Protein AF-A0A3D5FRC6-F1 (afdb_monomer_lite)

Foldseek 3Di:
DPWDWDDDVQKIFTQDPVDDPGGQKIWGQDPVRDIDIDGDDDFLFPVLCVQVVHPHTDAPCCVRSVVSVQVSQQVVCVVVVNDNGPVPDPDDDDDDDDDDHPDDDPD

Structure (mmCIF, N/CA/C/O backbone):
data_AF-A0A3D5FRC6-F1
#
_entry.id   AF-A0A3D5FRC6-F1
#
loop_
_atom_site.group_PDB
_atom_site.id
_atom_site.type_symbol
_atom_site.label_atom_id
_atom_site.label_alt_id
_atom_site.label_comp_id
_atom_site.label_asym_id
_atom_site.label_entity_id
_atom_site.label_seq_id
_atom_site.pdbx_PDB_ins_code
_atom_site.Cartn_x
_atom_site.Cartn_y
_atom_site.Cartn_z
_atom_site.occupancy
_atom_site.B_iso_or_equiv
_atom_site.auth_seq_id
_atom_site.auth_comp_id
_atom_site.auth_asym_id
_atom_site.auth_atom_id
_atom_site.pdbx_PDB_model_num
ATOM 1 N N . MET A 1 1 ? 4.323 -10.914 5.542 1.00 84.25 1 MET A N 1
ATOM 2 C CA . MET A 1 1 ? 5.194 -9.809 5.974 1.00 84.25 1 MET A CA 1
ATOM 3 C C . MET A 1 1 ? 5.225 -9.773 7.485 1.00 84.25 1 MET A C 1
ATOM 5 O O . MET A 1 1 ? 4.212 -10.008 8.129 1.00 84.25 1 MET A O 1
ATOM 9 N N . ASP A 1 2 ? 6.392 -9.487 8.054 1.00 88.88 2 ASP A N 1
ATOM 10 C CA . ASP A 1 2 ? 6.573 -9.342 9.501 1.00 88.88 2 ASP A CA 1
ATOM 11 C C . ASP A 1 2 ? 6.341 -7.875 9.902 1.00 88.88 2 ASP A C 1
ATOM 13 O O . ASP A 1 2 ? 7.265 -7.052 9.923 1.00 88.88 2 ASP A O 1
ATOM 17 N N . TRP A 1 3 ? 5.068 -7.529 10.113 1.00 95.00 3 TRP A N 1
ATOM 18 C CA . TRP A 1 3 ? 4.626 -6.172 10.426 1.00 95.00 3 TRP A CA 1
ATOM 19 C C . TRP A 1 3 ? 4.909 -5.789 11.883 1.00 95.00 3 TRP A C 1
ATOM 21 O O . TRP A 1 3 ? 4.524 -6.482 12.821 1.00 95.00 3 TRP A O 1
ATOM 31 N N . GLU A 1 4 ? 5.481 -4.605 12.091 1.00 96.38 4 GLU A N 1
ATOM 32 C CA . GLU A 1 4 ? 5.341 -3.874 13.345 1.00 96.38 4 GLU A CA 1
ATOM 33 C C . GLU A 1 4 ? 4.026 -3.086 13.301 1.00 96.38 4 GLU A C 1
ATOM 35 O O . GLU A 1 4 ? 3.883 -2.130 12.530 1.00 96.38 4 GLU A O 1
ATOM 40 N N . ILE A 1 5 ? 3.059 -3.511 14.116 1.00 97.25 5 ILE A N 1
ATOM 41 C CA . ILE A 1 5 ? 1.705 -2.954 14.131 1.00 97.25 5 ILE A CA 1
ATOM 42 C C . ILE A 1 5 ? 1.532 -2.045 15.343 1.00 97.25 5 ILE A C 1
ATOM 44 O O . ILE A 1 5 ? 1.839 -2.413 16.478 1.00 97.25 5 ILE A O 1
ATOM 48 N N . LYS A 1 6 ? 0.984 -0.853 15.114 1.00 97.25 6 LYS A N 1
ATOM 49 C CA . LYS A 1 6 ? 0.656 0.109 16.167 1.00 97.25 6 LYS A CA 1
ATOM 50 C C . LYS A 1 6 ? -0.758 0.629 15.967 1.00 97.25 6 LYS A C 1
ATOM 52 O O . LYS A 1 6 ? -1.074 1.118 14.891 1.00 97.25 6 LYS A O 1
ATOM 57 N N . ARG A 1 7 ? -1.595 0.602 17.007 1.00 97.94 7 ARG A N 1
ATOM 58 C CA . ARG A 1 7 ? -2.954 1.170 16.967 1.00 97.94 7 ARG A CA 1
ATOM 59 C C . ARG A 1 7 ? -3.042 2.449 17.800 1.00 97.94 7 ARG A C 1
ATOM 61 O O . ARG A 1 7 ? -2.491 2.520 18.899 1.00 97.94 7 ARG A O 1
ATOM 68 N N . ARG A 1 8 ? -3.722 3.471 17.275 1.00 97.00 8 ARG A N 1
ATOM 69 C CA . ARG A 1 8 ? -4.046 4.730 17.965 1.00 97.00 8 ARG A CA 1
ATOM 70 C C . ARG A 1 8 ? -5.475 5.141 17.625 1.00 97.00 8 ARG A C 1
ATOM 72 O O . ARG A 1 8 ? -5.736 5.653 16.541 1.00 97.00 8 ARG A O 1
ATOM 79 N N . GLY A 1 9 ? -6.398 4.911 18.557 1.00 96.69 9 GLY A N 1
ATOM 80 C CA . GLY A 1 9 ? -7.823 5.118 18.304 1.00 96.69 9 GLY A CA 1
ATOM 81 C C . GLY A 1 9 ? -8.300 4.251 17.137 1.00 96.69 9 GLY A C 1
ATOM 82 O O . GLY A 1 9 ? -8.144 3.028 17.169 1.00 96.69 9 GLY A O 1
ATOM 83 N N . ARG A 1 10 ? -8.839 4.903 16.104 1.00 97.75 10 ARG A N 1
ATOM 84 C CA . ARG A 1 10 ? -9.340 4.276 14.870 1.00 97.75 10 ARG A CA 1
ATOM 85 C C . ARG A 1 10 ? -8.280 4.035 13.801 1.00 97.75 10 ARG A C 1
ATOM 87 O O . ARG A 1 10 ? -8.594 3.490 12.750 1.00 97.75 10 ARG A O 1
ATOM 94 N N . VAL A 1 11 ? -7.036 4.440 14.053 1.00 98.50 11 VAL A N 1
ATOM 95 C CA . VAL A 1 11 ? -5.951 4.321 13.078 1.00 98.50 11 VAL A CA 1
ATOM 96 C C . VAL A 1 11 ? -5.020 3.179 13.463 1.00 98.50 11 VAL A C 1
ATOM 98 O O . VAL A 1 11 ? -4.488 3.141 14.578 1.00 98.50 11 VAL A O 1
ATOM 1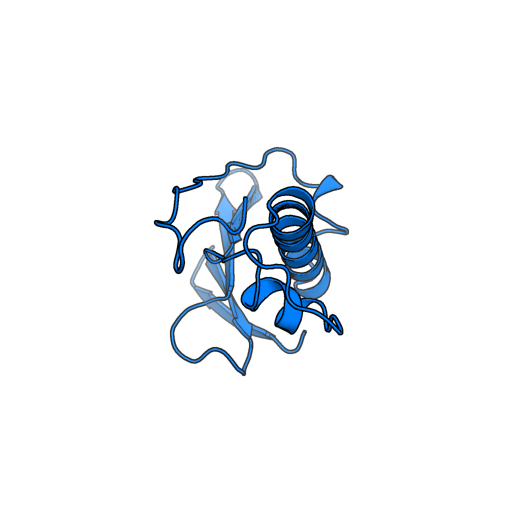01 N N . THR A 1 12 ? -4.794 2.268 12.523 1.00 98.56 12 THR A N 1
ATOM 102 C CA . THR A 1 12 ? -3.824 1.178 12.616 1.00 98.56 12 THR A CA 1
ATOM 103 C C . THR A 1 12 ? -2.691 1.435 11.628 1.00 98.56 12 THR A C 1
ATOM 105 O O . THR A 1 12 ? -2.915 1.672 10.444 1.00 98.56 12 THR A O 1
ATOM 108 N N . TYR A 1 13 ? -1.463 1.408 12.130 1.00 97.94 13 TYR A N 1
ATOM 109 C CA . TYR A 1 13 ? -0.240 1.630 11.373 1.00 97.94 13 TYR A CA 1
ATOM 110 C C . TYR A 1 13 ? 0.497 0.305 11.219 1.00 97.94 13 TYR A C 1
ATOM 112 O O . TYR A 1 13 ? 0.804 -0.336 12.225 1.00 97.94 13 TYR A O 1
ATOM 120 N N . TYR A 1 14 ? 0.830 -0.054 9.985 1.00 97.75 14 TYR A N 1
ATOM 121 C CA . TYR A 1 14 ? 1.633 -1.221 9.645 1.00 97.75 14 TYR A CA 1
ATOM 122 C C . TYR A 1 14 ? 2.964 -0.736 9.077 1.00 97.75 14 TYR A C 1
ATOM 124 O O . TYR A 1 14 ? 3.013 0.040 8.117 1.00 97.75 14 TYR A O 1
ATOM 132 N N . ARG A 1 15 ? 4.063 -1.150 9.702 1.00 96.31 15 ARG A N 1
ATOM 133 C CA . ARG A 1 15 ? 5.417 -0.803 9.267 1.00 96.31 15 ARG A CA 1
ATOM 134 C C . ARG A 1 15 ? 6.253 -2.065 9.160 1.00 96.31 15 ARG A C 1
ATOM 136 O O . ARG A 1 15 ? 6.301 -2.841 10.109 1.00 96.31 15 ARG A O 1
ATOM 143 N N . LYS A 1 16 ? 6.948 -2.275 8.048 1.00 93.19 16 LYS A N 1
ATOM 144 C CA . LYS A 1 16 ? 7.937 -3.356 7.951 1.00 93.19 16 LYS A CA 1
ATOM 145 C C . LYS A 1 16 ? 9.091 -3.072 8.904 1.00 93.19 16 LYS A C 1
ATOM 147 O O . LYS A 1 16 ? 9.540 -1.934 9.008 1.00 93.19 16 LYS A O 1
ATOM 152 N N . LYS A 1 17 ? 9.662 -4.102 9.531 1.00 91.31 17 LYS A N 1
ATOM 153 C CA . LYS A 1 17 ? 10.845 -3.944 10.407 1.00 91.31 17 LYS A CA 1
ATOM 154 C C . LYS A 1 17 ? 12.064 -3.338 9.695 1.00 91.31 17 LYS A C 1
ATOM 156 O O . LYS A 1 17 ? 12.937 -2.758 10.339 1.00 91.31 17 LYS A O 1
ATOM 161 N N . THR A 1 18 ? 12.124 -3.453 8.369 1.00 89.06 18 THR A N 1
ATOM 162 C CA . THR A 1 18 ? 13.161 -2.848 7.521 1.00 89.06 18 THR A CA 1
ATOM 163 C C . THR A 1 18 ? 12.968 -1.342 7.317 1.00 89.06 18 THR A C 1
ATOM 165 O O . THR A 1 18 ? 13.944 -0.639 7.050 1.00 89.06 18 THR A O 1
ATOM 168 N N . ASN A 1 19 ? 11.750 -0.820 7.487 1.00 86.81 19 ASN A N 1
ATOM 169 C CA . ASN A 1 19 ? 11.445 0.601 7.378 1.00 86.81 19 ASN A CA 1
ATOM 170 C C . ASN A 1 19 ? 11.506 1.263 8.765 1.00 86.81 19 ASN A C 1
ATOM 172 O O . ASN A 1 19 ? 10.818 0.863 9.701 1.00 86.81 19 ASN A O 1
ATOM 176 N N . ARG A 1 20 ? 12.351 2.288 8.920 1.00 85.06 20 ARG A N 1
ATOM 177 C CA . ARG A 1 20 ? 12.588 2.948 10.219 1.00 85.06 20 ARG A CA 1
ATOM 178 C C . ARG A 1 20 ? 11.841 4.265 10.396 1.00 85.06 20 ARG A C 1
ATOM 180 O O . ARG A 1 20 ? 11.763 4.754 11.519 1.00 85.06 20 ARG A O 1
ATOM 187 N N . VAL A 1 21 ? 11.322 4.846 9.315 1.00 87.56 21 VAL A N 1
ATOM 188 C CA . VAL A 1 21 ? 10.908 6.258 9.307 1.00 87.56 21 VAL A CA 1
ATOM 189 C C . VAL A 1 21 ? 9.391 6.402 9.322 1.00 87.56 21 VAL A C 1
ATOM 191 O O . VAL A 1 21 ? 8.855 7.087 10.189 1.00 87.56 21 VAL A O 1
ATOM 194 N N . PHE A 1 22 ? 8.693 5.740 8.402 1.00 89.81 22 PHE A N 1
ATOM 195 C CA . PHE A 1 22 ? 7.244 5.867 8.232 1.00 89.81 22 PHE A CA 1
ATOM 196 C C . PHE A 1 22 ? 6.584 4.499 8.049 1.00 89.81 22 PHE A C 1
ATOM 198 O O . PHE A 1 22 ? 7.260 3.505 7.803 1.00 89.81 22 PHE A O 1
ATOM 205 N N . SER A 1 23 ? 5.263 4.451 8.214 1.00 95.06 23 SER A N 1
ATOM 206 C CA . SER A 1 23 ? 4.454 3.250 7.992 1.00 95.06 23 SER A CA 1
ATOM 207 C C . SER A 1 23 ? 4.267 2.992 6.501 1.00 95.06 23 SER A C 1
ATOM 209 O O . SER A 1 23 ? 4.086 3.933 5.731 1.00 95.06 23 SER A O 1
ATOM 211 N N . ASP A 1 24 ? 4.296 1.724 6.105 1.00 95.25 24 ASP A N 1
ATOM 212 C CA . ASP A 1 24 ? 4.112 1.310 4.712 1.00 95.25 24 ASP A CA 1
ATOM 213 C C . ASP A 1 24 ? 2.624 1.224 4.336 1.00 95.25 24 ASP A C 1
ATOM 215 O O . ASP A 1 24 ? 2.259 1.377 3.170 1.00 95.25 24 ASP A O 1
ATOM 219 N N . LEU A 1 25 ? 1.768 1.018 5.342 1.00 96.69 25 LEU A N 1
ATOM 220 C CA . LEU A 1 25 ? 0.321 0.954 5.208 1.00 96.69 25 LEU A CA 1
ATOM 221 C C . LEU A 1 25 ? -0.346 1.549 6.453 1.00 96.69 25 LEU A C 1
ATOM 223 O O . LEU A 1 25 ? 0.046 1.269 7.590 1.00 96.69 25 LEU A O 1
ATOM 227 N N . VAL A 1 26 ? -1.357 2.389 6.246 1.00 98.12 26 VAL A N 1
ATOM 228 C CA . VAL A 1 26 ? -2.153 2.985 7.325 1.00 98.12 26 VAL A CA 1
ATOM 229 C C . VAL A 1 26 ? -3.626 2.753 7.041 1.00 98.12 26 VAL A C 1
ATOM 231 O O . VAL A 1 26 ? -4.111 3.099 5.969 1.00 98.12 26 VAL A O 1
ATOM 234 N N . VAL A 1 27 ? -4.336 2.200 8.017 1.00 98.38 27 VAL A N 1
ATOM 235 C CA . VAL A 1 27 ? -5.768 1.909 7.929 1.00 98.38 27 VAL A CA 1
ATOM 236 C C . VAL A 1 27 ? -6.500 2.756 8.953 1.00 98.38 27 VAL A C 1
ATOM 238 O O . VAL A 1 27 ? -6.130 2.775 10.125 1.00 98.38 27 VAL A O 1
ATOM 241 N N . GLU A 1 28 ? -7.531 3.460 8.514 1.00 98.56 28 GLU A N 1
ATOM 242 C CA . GLU A 1 28 ? -8.423 4.245 9.358 1.00 98.56 28 GLU A CA 1
ATOM 243 C C . GLU A 1 28 ? -9.835 3.667 9.275 1.00 98.56 28 GLU A C 1
ATOM 245 O O . GLU A 1 28 ? -10.380 3.522 8.186 1.00 98.56 28 GLU A O 1
ATOM 250 N N . GLU A 1 29 ? -10.415 3.346 10.426 1.00 98.25 29 GLU A N 1
ATOM 251 C CA . GLU A 1 29 ? -11.812 2.928 10.547 1.00 98.25 29 GLU A CA 1
ATOM 252 C C . GLU A 1 29 ? -12.716 4.170 10.592 1.00 98.25 29 GLU A C 1
ATOM 254 O O . GLU A 1 29 ? -12.556 5.031 11.465 1.00 98.25 29 GLU A O 1
ATOM 259 N N . LEU A 1 30 ? -13.641 4.286 9.639 1.00 97.38 30 LEU A N 1
ATOM 260 C CA . LEU A 1 30 ? -14.566 5.412 9.515 1.00 97.38 30 LEU A CA 1
ATOM 261 C C . LEU A 1 30 ? -15.806 5.234 10.409 1.00 97.38 30 LEU A C 1
ATOM 263 O O . LEU A 1 30 ? -16.038 4.178 10.997 1.00 97.38 30 LEU A O 1
ATOM 267 N N . ASP A 1 31 ? -16.622 6.285 10.536 1.00 96.88 31 ASP A N 1
ATOM 268 C CA . ASP A 1 31 ? -17.829 6.275 11.379 1.00 96.88 31 ASP A CA 1
ATOM 269 C C . ASP A 1 31 ? -18.848 5.195 11.004 1.00 96.88 31 ASP A C 1
ATOM 271 O O . ASP A 1 31 ? -19.550 4.684 11.875 1.00 96.88 31 ASP A O 1
ATOM 275 N N . ASN A 1 32 ? -18.905 4.837 9.724 1.00 96.00 32 ASN A N 1
ATOM 276 C CA . ASN A 1 32 ? -19.813 3.839 9.168 1.00 96.00 32 ASN A CA 1
ATOM 277 C C . ASN A 1 32 ? -19.234 2.413 9.151 1.00 96.00 32 ASN A C 1
ATOM 279 O O . ASN A 1 32 ? -19.909 1.506 8.674 1.00 96.00 32 ASN A O 1
ATOM 283 N N . GLY A 1 33 ? -18.024 2.209 9.681 1.00 94.44 33 GLY A N 1
ATOM 284 C CA . GLY A 1 33 ? -17.339 0.914 9.678 1.00 94.44 33 GLY A CA 1
ATOM 285 C C . GLY A 1 33 ? -16.497 0.644 8.429 1.00 94.44 33 GLY A C 1
ATOM 286 O O . GLY A 1 33 ? -15.778 -0.353 8.405 1.00 94.44 33 GLY A O 1
ATOM 287 N N . ASP A 1 34 ? -16.523 1.534 7.434 1.00 96.38 34 ASP A N 1
ATOM 288 C CA . ASP A 1 34 ? -15.666 1.417 6.255 1.00 96.38 34 ASP A CA 1
ATOM 289 C C . ASP A 1 34 ? -14.194 1.617 6.630 1.00 96.38 34 ASP A C 1
ATOM 291 O O . ASP A 1 34 ? -13.847 2.318 7.589 1.00 96.38 34 ASP A O 1
ATOM 295 N N . LEU A 1 35 ? -13.308 1.040 5.822 1.00 97.75 35 LEU A N 1
ATOM 296 C CA . LEU A 1 35 ? -11.870 1.191 5.985 1.00 97.75 35 LEU A CA 1
ATOM 297 C C . LEU A 1 35 ? -11.312 2.148 4.938 1.00 97.75 35 LEU A C 1
ATOM 299 O O . LEU A 1 35 ? -11.405 1.915 3.735 1.00 97.75 35 LEU A O 1
ATOM 303 N N . LYS A 1 36 ? -10.636 3.200 5.399 1.00 97.81 36 LYS A N 1
ATOM 304 C CA . LYS A 1 36 ? -9.806 4.046 4.545 1.00 97.81 36 LYS A CA 1
ATOM 305 C C . LYS A 1 36 ? -8.355 3.597 4.624 1.00 97.81 36 LYS A C 1
ATOM 307 O O . LYS A 1 36 ? -7.666 3.832 5.621 1.00 97.81 36 LYS A O 1
ATOM 312 N N . ILE A 1 37 ? -7.885 2.985 3.544 1.00 97.88 37 ILE A N 1
ATOM 313 C CA . ILE A 1 37 ? -6.527 2.459 3.415 1.00 97.88 37 ILE A CA 1
ATOM 314 C C . ILE A 1 37 ? -5.638 3.499 2.724 1.00 97.88 37 ILE A C 1
ATOM 316 O O . ILE A 1 37 ? -6.013 4.087 1.713 1.00 97.88 37 ILE A O 1
ATOM 320 N N . ARG A 1 38 ? -4.451 3.750 3.279 1.00 97.06 38 ARG A N 1
ATOM 321 C CA . ARG A 1 38 ? -3.428 4.628 2.700 1.00 97.06 38 ARG A CA 1
ATOM 322 C C . ARG A 1 38 ? -2.142 3.839 2.519 1.00 97.06 38 ARG A C 1
ATOM 324 O O . ARG A 1 38 ? -1.514 3.438 3.501 1.00 97.06 38 ARG A O 1
ATOM 331 N N . PHE A 1 39 ? -1.761 3.646 1.266 1.00 94.94 39 PHE A N 1
ATOM 332 C CA . PHE A 1 39 ? -0.494 3.035 0.892 1.00 94.94 39 PHE A CA 1
ATOM 333 C C . PHE A 1 39 ? 0.633 4.064 0.939 1.00 94.94 39 PHE A C 1
ATOM 335 O O . PHE A 1 39 ? 0.432 5.253 0.678 1.00 94.94 39 PHE A O 1
ATOM 342 N N . VAL A 1 40 ? 1.842 3.606 1.247 1.00 91.19 40 VAL A N 1
ATOM 343 C CA . VAL A 1 40 ? 3.049 4.398 1.027 1.00 91.19 40 VAL A CA 1
ATOM 344 C C . VAL A 1 40 ? 3.218 4.728 -0.458 1.00 91.19 40 VAL A C 1
ATOM 346 O O . VAL A 1 40 ? 2.964 3.899 -1.332 1.00 91.19 40 VAL A O 1
ATOM 349 N N . GLY A 1 41 ? 3.695 5.941 -0.747 1.00 86.12 41 GLY A N 1
ATOM 350 C CA . GLY A 1 41 ? 4.115 6.310 -2.094 1.00 86.12 41 GLY A CA 1
ATOM 351 C C . GLY A 1 41 ? 5.267 5.422 -2.568 1.00 86.12 41 GLY A C 1
ATOM 352 O O . GLY A 1 41 ? 6.282 5.282 -1.883 1.00 86.12 41 GLY A O 1
ATOM 353 N N . MET A 1 42 ? 5.113 4.832 -3.748 1.00 81.31 42 MET A N 1
ATOM 354 C CA . MET A 1 42 ? 6.079 3.899 -4.319 1.00 81.31 42 MET A CA 1
ATOM 355 C C . MET A 1 42 ? 6.592 4.380 -5.671 1.00 81.31 42 MET A C 1
ATOM 357 O O . MET A 1 42 ? 5.910 5.089 -6.405 1.00 81.31 42 MET A O 1
ATOM 361 N N . THR A 1 43 ? 7.812 3.957 -6.004 1.00 74.75 43 THR A N 1
ATOM 362 C CA . THR A 1 43 ? 8.322 4.008 -7.379 1.00 74.75 43 THR A CA 1
ATOM 363 C C . THR A 1 43 ? 8.310 2.583 -7.925 1.00 74.75 43 THR A C 1
ATOM 365 O O . THR A 1 43 ? 8.912 1.698 -7.312 1.00 74.75 43 THR A O 1
ATOM 368 N N . GLY A 1 44 ? 7.612 2.354 -9.040 1.00 68.62 44 GLY A N 1
ATOM 369 C CA . GLY A 1 44 ? 7.344 1.016 -9.592 1.00 68.62 44 GLY A CA 1
ATOM 370 C C . GLY A 1 44 ? 8.574 0.192 -9.988 1.00 68.62 44 GLY A C 1
ATOM 371 O O . GLY A 1 44 ? 8.475 -1.013 -10.185 1.00 68.62 44 GLY A O 1
ATOM 372 N N . ALA A 1 45 ? 9.748 0.820 -10.049 1.00 78.88 45 ALA A N 1
ATOM 373 C CA . ALA A 1 45 ? 11.030 0.160 -10.247 1.00 78.88 45 ALA A CA 1
ATOM 374 C C . ALA A 1 45 ? 11.500 -0.613 -8.992 1.00 78.88 45 ALA A C 1
ATOM 376 O O . ALA A 1 45 ? 11.008 -1.685 -8.633 1.00 78.88 45 ALA A O 1
ATOM 377 N N . ARG A 1 46 ? 12.523 -0.085 -8.311 1.00 83.25 46 ARG A N 1
ATOM 378 C CA . ARG A 1 46 ? 13.281 -0.815 -7.286 1.00 83.25 46 ARG A CA 1
ATOM 379 C C . ARG A 1 46 ? 12.461 -1.137 -6.040 1.00 83.25 46 ARG A C 1
ATOM 381 O O . ARG A 1 46 ? 12.727 -2.152 -5.410 1.00 83.25 46 ARG A O 1
ATOM 388 N N . ALA A 1 47 ? 11.498 -0.285 -5.679 1.00 82.25 47 ALA A N 1
ATOM 389 C CA . ALA A 1 47 ? 10.669 -0.540 -4.507 1.00 82.25 47 ALA A CA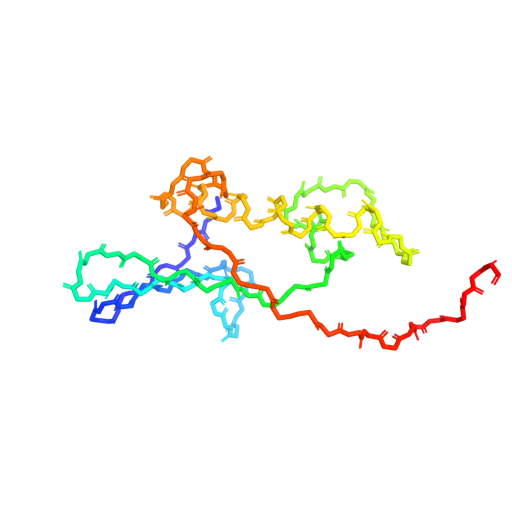 1
ATOM 390 C C . ALA A 1 47 ? 9.848 -1.815 -4.721 1.00 82.25 47 ALA A C 1
ATOM 392 O O . ALA A 1 47 ? 10.012 -2.757 -3.961 1.00 82.25 47 ALA A O 1
ATOM 393 N N . ALA A 1 48 ? 9.078 -1.893 -5.808 1.00 86.12 48 ALA A N 1
ATOM 394 C CA . ALA A 1 48 ? 8.272 -3.076 -6.094 1.00 86.12 48 ALA A CA 1
ATOM 395 C C . ALA A 1 48 ? 9.122 -4.337 -6.326 1.00 86.12 48 ALA A C 1
ATOM 397 O O . ALA A 1 48 ? 8.759 -5.404 -5.856 1.00 86.12 48 ALA A O 1
ATOM 398 N N . THR A 1 49 ? 10.293 -4.212 -6.966 1.00 88.25 49 THR A N 1
ATOM 399 C CA . THR A 1 49 ? 11.235 -5.340 -7.139 1.00 88.25 49 THR A CA 1
ATOM 400 C C . THR A 1 49 ? 11.605 -5.982 -5.800 1.00 88.25 49 THR A C 1
ATOM 402 O O . THR A 1 49 ? 11.572 -7.200 -5.678 1.00 88.25 49 THR A O 1
ATOM 405 N N . ASN A 1 50 ? 11.928 -5.165 -4.793 1.00 87.50 50 ASN A N 1
ATOM 406 C CA . ASN A 1 50 ? 12.306 -5.666 -3.473 1.00 87.50 50 ASN A CA 1
ATOM 407 C C . ASN A 1 50 ? 11.116 -6.277 -2.720 1.00 87.50 50 ASN A C 1
ATOM 409 O O . ASN A 1 50 ? 11.295 -7.249 -1.997 1.00 87.50 50 ASN A O 1
ATOM 413 N N . GLU A 1 51 ? 9.925 -5.685 -2.840 1.00 90.12 51 GLU A N 1
ATOM 414 C CA . GLU A 1 51 ? 8.736 -6.171 -2.125 1.00 90.12 51 GLU A CA 1
ATOM 415 C C . GLU A 1 51 ? 8.178 -7.464 -2.721 1.00 90.12 51 GLU A C 1
ATOM 417 O O . GLU A 1 51 ? 7.648 -8.294 -1.988 1.00 90.12 51 GLU A O 1
ATOM 422 N N . LEU A 1 52 ? 8.307 -7.626 -4.038 1.00 91.50 52 LEU A N 1
ATOM 423 C CA . LEU A 1 52 ? 7.814 -8.775 -4.796 1.00 91.50 52 LEU A CA 1
ATOM 424 C C . LEU A 1 52 ? 8.886 -9.854 -5.027 1.00 91.50 52 LEU A C 1
ATOM 426 O O . LEU A 1 52 ? 8.594 -10.837 -5.700 1.00 91.50 52 LEU A O 1
ATOM 430 N N . ASP A 1 53 ? 10.102 -9.663 -4.502 1.00 91.88 53 ASP A N 1
ATOM 431 C CA . ASP A 1 53 ? 11.250 -10.575 -4.647 1.00 91.88 53 ASP A CA 1
ATOM 432 C C . ASP A 1 53 ? 11.541 -10.958 -6.115 1.00 91.88 53 ASP A C 1
ATOM 434 O O . ASP A 1 53 ? 11.666 -12.127 -6.474 1.00 91.88 53 ASP A O 1
ATOM 438 N N . LEU A 1 54 ? 11.581 -9.954 -7.001 1.00 91.12 54 LEU A N 1
ATOM 439 C CA . LEU A 1 54 ? 11.785 -10.154 -8.442 1.00 91.12 54 LEU A CA 1
ATOM 440 C C . LEU A 1 54 ? 13.276 -10.155 -8.809 1.00 91.12 54 LEU A C 1
ATOM 442 O O . LEU A 1 54 ? 14.043 -9.319 -8.331 1.00 91.12 54 LEU A O 1
ATOM 446 N N . ASP A 1 55 ? 13.657 -11.001 -9.769 1.00 91.75 55 ASP A N 1
ATOM 447 C CA . ASP A 1 55 ? 15.039 -11.114 -10.266 1.00 91.75 55 ASP A CA 1
ATOM 448 C C . ASP A 1 55 ? 15.528 -9.881 -11.053 1.00 91.75 55 ASP A C 1
ATOM 450 O O . ASP A 1 55 ? 16.725 -9.725 -11.306 1.00 91.75 55 ASP A O 1
ATOM 454 N N . ASP A 1 56 ? 14.617 -8.995 -11.472 1.00 9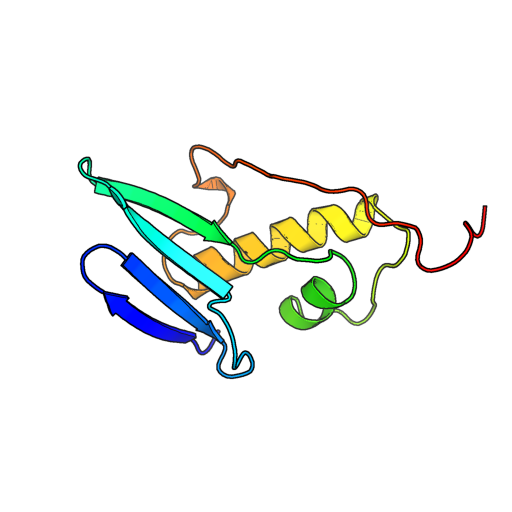0.69 56 ASP A N 1
ATOM 455 C CA . ASP A 1 56 ? 14.938 -7.844 -12.310 1.00 90.69 56 ASP A CA 1
ATOM 456 C C . ASP A 1 56 ? 14.193 -6.558 -11.915 1.00 90.69 56 ASP A C 1
ATOM 458 O O . ASP A 1 56 ? 13.035 -6.556 -11.492 1.00 90.69 56 ASP A O 1
ATOM 462 N N . THR A 1 57 ? 14.855 -5.413 -12.107 1.00 89.69 57 THR A N 1
ATOM 463 C CA . THR A 1 57 ? 14.270 -4.085 -11.874 1.00 89.69 57 THR A CA 1
ATOM 464 C C . THR A 1 57 ? 13.905 -3.421 -13.196 1.00 89.69 57 THR A C 1
ATOM 466 O O . THR A 1 57 ? 14.793 -2.992 -13.933 1.00 89.69 57 THR A O 1
ATOM 469 N N . ALA A 1 58 ? 12.605 -3.261 -13.456 1.00 86.62 58 ALA A N 1
ATOM 470 C CA . ALA A 1 58 ? 12.112 -2.443 -14.561 1.00 86.62 58 ALA A CA 1
ATOM 471 C C . ALA A 1 58 ? 12.587 -0.984 -14.415 1.00 86.62 58 ALA A C 1
ATOM 473 O O . ALA A 1 58 ? 12.620 -0.438 -13.308 1.00 86.62 58 ALA A O 1
ATOM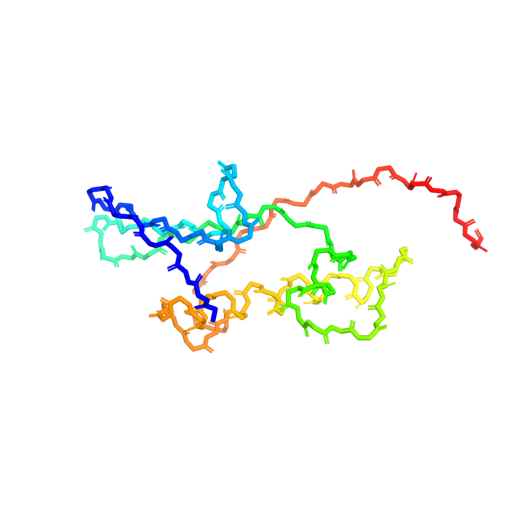 474 N N . ARG A 1 59 ? 12.995 -0.364 -15.525 1.00 84.06 59 ARG A N 1
ATOM 475 C CA . ARG A 1 59 ? 13.441 1.033 -15.581 1.00 84.06 59 ARG A CA 1
ATOM 476 C C . ARG A 1 59 ? 13.000 1.654 -16.895 1.00 84.06 59 ARG A C 1
ATOM 478 O O . ARG A 1 59 ? 13.376 1.136 -17.941 1.00 84.06 59 ARG A O 1
ATOM 485 N N . MET A 1 60 ? 12.307 2.792 -16.822 1.00 80.94 60 MET A N 1
ATOM 486 C CA . MET A 1 60 ? 11.764 3.472 -18.006 1.00 80.94 60 MET A CA 1
ATOM 487 C C . MET A 1 60 ? 10.826 2.554 -18.803 1.00 80.94 60 MET A C 1
ATOM 489 O O . MET A 1 60 ? 10.779 2.614 -20.026 1.00 80.94 60 MET A O 1
ATOM 493 N N . ASP A 1 61 ? 10.089 1.704 -18.088 1.00 84.44 61 ASP A N 1
ATOM 494 C CA . ASP A 1 61 ? 9.180 0.710 -18.653 1.00 84.44 61 ASP A CA 1
ATOM 495 C C . ASP A 1 61 ? 7.852 0.765 -17.882 1.00 84.44 61 ASP A C 1
ATOM 497 O O . ASP A 1 61 ? 7.628 -0.010 -16.943 1.00 84.44 61 ASP A O 1
ATOM 501 N N . PRO A 1 62 ? 6.970 1.723 -18.228 1.00 85.00 62 PRO A N 1
ATOM 502 C CA . PRO A 1 62 ? 5.717 1.928 -17.513 1.00 85.00 62 PRO A CA 1
ATOM 503 C C . PRO A 1 62 ? 4.806 0.698 -17.520 1.00 85.00 62 PRO A C 1
ATOM 505 O O . PRO A 1 62 ? 4.108 0.465 -16.534 1.00 85.00 62 PRO A O 1
ATOM 508 N N . GLU A 1 63 ? 4.835 -0.105 -18.588 1.00 88.88 63 GLU A N 1
ATOM 509 C CA . GLU A 1 63 ? 4.013 -1.315 -18.716 1.00 88.88 63 GLU A CA 1
ATOM 510 C C . GLU A 1 63 ? 4.376 -2.371 -17.669 1.00 88.88 63 GLU A C 1
ATOM 512 O O . GLU A 1 63 ? 3.523 -3.163 -17.277 1.00 88.88 63 GLU A O 1
ATOM 517 N N . ARG A 1 64 ? 5.614 -2.355 -17.162 1.00 89.06 64 ARG A N 1
ATOM 518 C CA . ARG A 1 64 ? 6.062 -3.231 -16.069 1.00 89.06 64 ARG A CA 1
ATOM 519 C C . ARG A 1 64 ? 6.050 -2.530 -14.714 1.00 89.06 64 ARG A C 1
ATOM 521 O O . ARG A 1 64 ? 5.668 -3.140 -13.718 1.00 89.06 64 ARG A O 1
ATOM 528 N N . GLU A 1 65 ? 6.469 -1.268 -14.647 1.00 87.94 65 GLU A N 1
ATOM 529 C CA . GLU A 1 65 ? 6.580 -0.512 -13.389 1.00 87.94 65 GLU A CA 1
ATOM 530 C C . GLU A 1 65 ? 5.211 -0.249 -12.743 1.00 87.94 65 GLU A C 1
ATOM 532 O O . GLU A 1 65 ? 5.072 -0.332 -11.517 1.00 87.94 65 GLU A O 1
ATOM 537 N N . ILE A 1 66 ? 4.192 0.059 -13.551 1.00 88.62 66 ILE A N 1
ATOM 538 C CA . ILE A 1 66 ? 2.855 0.378 -13.045 1.00 88.62 66 ILE A CA 1
ATOM 539 C C . ILE A 1 66 ? 2.198 -0.866 -12.423 1.00 88.62 66 ILE A C 1
ATOM 541 O O . ILE A 1 66 ? 1.891 -0.798 -11.230 1.00 88.62 66 ILE A O 1
ATOM 545 N N . PRO A 1 67 ? 2.042 -2.015 -13.121 1.00 91.94 67 PRO A N 1
ATOM 546 C CA . PRO A 1 67 ? 1.428 -3.207 -12.527 1.00 91.94 67 PRO A CA 1
ATOM 547 C C . PRO A 1 67 ? 2.138 -3.689 -11.263 1.00 91.94 67 PRO A C 1
ATOM 549 O O . PRO A 1 67 ? 1.477 -3.944 -10.264 1.00 91.94 67 PRO A O 1
ATOM 552 N N . ARG A 1 68 ? 3.478 -3.677 -11.239 1.00 93.06 68 ARG A N 1
ATOM 553 C CA . ARG A 1 68 ? 4.263 -4.068 -10.055 1.00 93.06 68 ARG A CA 1
ATOM 554 C C . ARG A 1 68 ? 3.945 -3.225 -8.815 1.00 93.06 68 ARG A C 1
ATOM 556 O O . ARG A 1 68 ? 4.050 -3.707 -7.688 1.00 93.06 68 ARG A O 1
ATOM 563 N N . THR A 1 69 ? 3.551 -1.965 -8.999 1.00 91.62 69 THR A N 1
ATOM 564 C CA . THR A 1 69 ? 3.099 -1.116 -7.886 1.00 91.62 69 THR A CA 1
ATOM 565 C C . THR A 1 69 ? 1.772 -1.626 -7.321 1.00 91.62 69 THR A C 1
ATOM 567 O O . THR A 1 69 ? 1.656 -1.784 -6.107 1.00 91.62 69 THR A O 1
ATOM 570 N N . PHE A 1 70 ? 0.805 -1.950 -8.186 1.00 93.88 70 PHE A N 1
ATOM 571 C CA . PHE A 1 70 ? -0.473 -2.538 -7.773 1.00 93.88 70 PHE A CA 1
ATOM 572 C C . PHE A 1 70 ? -0.289 -3.922 -7.145 1.00 93.88 70 PHE A C 1
ATOM 574 O O . PHE A 1 70 ? -0.849 -4.167 -6.082 1.00 93.88 70 PHE A O 1
ATOM 581 N N . ASP A 1 71 ? 0.556 -4.781 -7.716 1.00 95.19 71 ASP A N 1
ATOM 582 C CA . ASP A 1 71 ? 0.876 -6.097 -7.148 1.00 95.19 71 ASP A CA 1
ATOM 583 C C . ASP A 1 71 ? 1.474 -5.972 -5.739 1.00 95.19 71 ASP A C 1
ATOM 585 O O . ASP A 1 71 ? 1.161 -6.753 -4.841 1.00 95.19 71 ASP A O 1
ATOM 589 N N . THR A 1 72 ? 2.303 -4.948 -5.507 1.00 94.94 72 THR A N 1
ATOM 590 C CA . THR A 1 72 ? 2.857 -4.689 -4.172 1.00 94.94 72 THR A CA 1
ATOM 591 C C . THR A 1 72 ? 1.774 -4.251 -3.183 1.00 94.94 72 THR A C 1
ATOM 593 O O . THR A 1 72 ? 1.770 -4.683 -2.030 1.00 94.94 72 THR A O 1
ATOM 596 N N . TRP A 1 73 ? 0.841 -3.396 -3.605 1.00 95.44 73 TRP A N 1
ATOM 597 C CA . TRP A 1 73 ? -0.281 -2.986 -2.758 1.00 95.44 73 TRP A CA 1
ATOM 598 C C . TRP A 1 73 ? -1.253 -4.143 -2.480 1.00 95.44 73 TRP A C 1
ATOM 600 O O . TRP A 1 73 ? -1.732 -4.256 -1.351 1.00 95.44 73 TRP A O 1
ATOM 610 N N . ASP A 1 74 ? -1.485 -5.030 -3.455 1.00 96.69 74 ASP A N 1
ATOM 611 C CA . ASP A 1 74 ? -2.244 -6.280 -3.288 1.00 96.69 74 ASP A CA 1
ATOM 612 C C . ASP A 1 74 ? -1.598 -7.183 -2.236 1.00 96.69 74 ASP A C 1
ATOM 614 O O . ASP A 1 74 ? -2.253 -7.607 -1.281 1.00 96.69 74 ASP A O 1
ATOM 618 N N . LEU A 1 75 ? -0.280 -7.377 -2.335 1.00 96.06 75 LEU A N 1
ATOM 619 C CA . LEU A 1 75 ? 0.494 -8.098 -1.332 1.00 96.06 75 LEU A CA 1
ATOM 620 C C . LEU A 1 75 ? 0.337 -7.464 0.057 1.00 96.06 75 LEU A C 1
ATOM 622 O O . LEU A 1 75 ? 0.128 -8.176 1.036 1.00 96.06 75 LEU A O 1
ATOM 626 N N . TYR A 1 76 ? 0.402 -6.136 0.171 1.00 96.19 76 TYR A N 1
ATOM 627 C CA . TYR A 1 76 ? 0.298 -5.462 1.468 1.00 96.19 76 TYR A CA 1
ATOM 628 C C . TYR A 1 7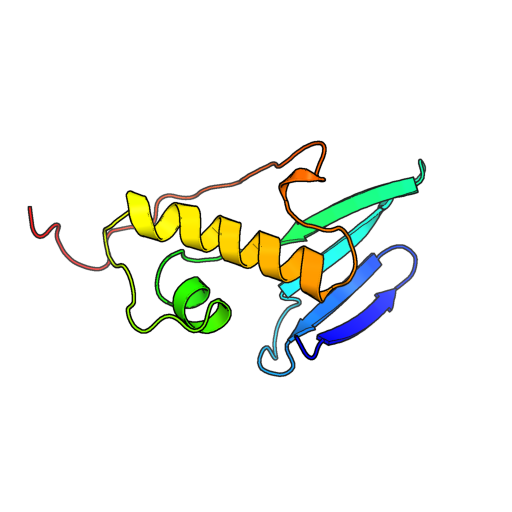6 ? -1.053 -5.683 2.150 1.00 96.19 76 TYR A C 1
ATOM 630 O O . TYR A 1 76 ? -1.064 -5.991 3.342 1.00 96.19 76 TYR A O 1
ATOM 638 N N . VAL A 1 77 ? -2.178 -5.532 1.439 1.00 96.88 77 VAL A N 1
ATOM 639 C CA . VAL A 1 77 ? -3.507 -5.707 2.059 1.00 96.88 77 VAL A CA 1
ATOM 640 C C . VAL A 1 77 ? -3.746 -7.149 2.499 1.00 96.88 77 VAL A C 1
ATOM 642 O O . VAL A 1 77 ? -4.284 -7.370 3.587 1.00 96.88 77 VAL A O 1
ATOM 645 N N . ARG A 1 78 ? -3.247 -8.114 1.717 1.00 97.31 78 ARG A N 1
ATOM 646 C CA . ARG A 1 78 ? -3.290 -9.544 2.039 1.00 97.31 78 ARG A CA 1
ATOM 647 C C . ARG A 1 78 ? -2.451 -9.876 3.261 1.00 97.31 78 ARG A C 1
ATOM 649 O O . ARG A 1 78 ? -2.940 -10.459 4.223 1.00 97.31 78 ARG A O 1
ATOM 656 N N . GLU A 1 79 ? -1.189 -9.458 3.261 1.00 96.69 79 GLU A N 1
ATOM 657 C CA . GLU A 1 79 ? -0.253 -9.740 4.352 1.00 96.69 79 GLU A CA 1
ATOM 658 C C . GLU A 1 79 ? -0.602 -8.987 5.642 1.00 96.69 79 GLU A C 1
ATOM 660 O O . GLU A 1 79 ? -0.182 -9.387 6.726 1.00 96.69 79 GLU A O 1
ATOM 665 N N . ALA A 1 80 ? -1.338 -7.877 5.552 1.00 96.50 80 ALA A N 1
ATOM 666 C CA . ALA A 1 80 ? -1.890 -7.171 6.706 1.00 96.50 80 ALA A CA 1
ATOM 667 C C . ALA A 1 80 ? -3.192 -7.804 7.238 1.00 96.50 80 ALA A C 1
ATOM 669 O O . ALA A 1 80 ? -3.659 -7.397 8.305 1.00 96.50 80 ALA A O 1
ATOM 670 N N . GLY A 1 81 ? -3.765 -8.780 6.521 1.00 96.25 81 GLY A N 1
ATOM 671 C CA . GLY A 1 81 ? -5.019 -9.445 6.876 1.00 96.25 81 GLY A CA 1
ATOM 672 C C . GLY A 1 81 ? -6.245 -8.539 6.762 1.00 96.25 81 GLY A C 1
ATOM 673 O O . GLY A 1 81 ? -7.173 -8.682 7.554 1.00 96.25 81 GLY A O 1
ATOM 674 N N . ILE A 1 82 ? -6.225 -7.571 5.840 1.00 96.25 82 ILE A N 1
ATOM 675 C CA . ILE A 1 82 ? -7.322 -6.609 5.648 1.00 96.25 82 ILE A CA 1
ATOM 676 C C . ILE A 1 82 ? -8.376 -7.172 4.688 1.00 96.25 82 ILE A C 1
ATOM 678 O O . ILE A 1 82 ? -9.564 -7.108 4.990 1.00 96.25 82 ILE A O 1
ATOM 682 N N . CYS A 1 83 ? -7.940 -7.717 3.550 1.00 96.12 83 CYS A N 1
ATOM 683 C CA . CYS A 1 83 ? -8.778 -8.356 2.530 1.00 96.12 83 CYS A CA 1
ATOM 684 C C . CYS A 1 83 ? -7.953 -9.354 1.691 1.00 96.12 83 CYS A C 1
ATOM 686 O O . CYS A 1 83 ? -6.733 -9.444 1.866 1.00 96.12 83 CYS A O 1
ATOM 688 N N . ASP A 1 84 ? -8.597 -10.096 0.781 1.00 96.81 84 ASP A N 1
ATOM 689 C CA . ASP A 1 84 ? -7.945 -11.113 -0.062 1.00 96.81 84 ASP A CA 1
ATOM 690 C C . ASP A 1 84 ? -7.189 -10.500 -1.256 1.00 96.81 84 ASP A C 1
ATOM 692 O O . ASP A 1 84 ? -6.410 -11.188 -1.925 1.00 96.81 84 ASP A O 1
ATOM 696 N N . GLY A 1 85 ? -7.378 -9.204 -1.517 1.00 96.88 85 GLY A N 1
ATOM 697 C CA . GLY A 1 85 ? -6.588 -8.427 -2.470 1.00 96.88 85 GLY A CA 1
ATOM 698 C C . GLY A 1 85 ? -7.212 -7.078 -2.821 1.00 96.88 85 GLY A C 1
ATOM 699 O O . GLY A 1 85 ? -8.272 -6.705 -2.318 1.00 96.88 85 GLY A O 1
ATOM 700 N N . LEU A 1 86 ? -6.585 -6.353 -3.751 1.00 95.56 86 LEU A N 1
ATOM 701 C CA . LEU A 1 86 ? -7.093 -5.072 -4.258 1.00 95.56 86 LEU A CA 1
ATOM 702 C C . LEU A 1 86 ? -8.459 -5.202 -4.935 1.00 95.56 86 LEU A C 1
ATOM 704 O O . LEU A 1 86 ? -9.196 -4.225 -5.007 1.00 95.56 86 LEU A O 1
ATOM 708 N N . ARG A 1 87 ? -8.805 -6.401 -5.420 1.00 95.75 87 ARG A N 1
ATOM 709 C CA . ARG A 1 87 ? -10.112 -6.690 -6.028 1.00 95.75 87 ARG A CA 1
ATOM 710 C C . ARG A 1 87 ? -11.289 -6.475 -5.069 1.00 95.75 87 ARG A C 1
ATOM 712 O O . ARG A 1 87 ? -12.403 -6.290 -5.543 1.00 95.75 87 ARG A O 1
ATOM 719 N N . ASP A 1 88 ? -11.035 -6.544 -3.763 1.00 96.56 88 ASP A N 1
ATOM 720 C CA . ASP A 1 88 ? -12.054 -6.387 -2.722 1.00 96.56 88 ASP A CA 1
ATOM 721 C C . ASP A 1 88 ? -12.233 -4.918 -2.314 1.00 96.56 88 ASP A C 1
ATOM 723 O O . ASP A 1 88 ? -13.082 -4.609 -1.485 1.00 96.56 88 ASP A O 1
ATOM 727 N N . LEU A 1 89 ? -11.414 -4.006 -2.851 1.00 94.50 89 LEU A N 1
ATOM 728 C CA . LEU A 1 89 ? -11.547 -2.581 -2.580 1.00 94.50 89 LEU A CA 1
ATOM 729 C C . LEU A 1 89 ? -12.656 -1.989 -3.448 1.00 94.50 89 LEU A C 1
ATOM 731 O O . LEU A 1 89 ? -12.602 -2.063 -4.675 1.00 94.50 89 LEU A O 1
ATOM 735 N N . ASP A 1 90 ? -13.613 -1.315 -2.813 1.00 95.50 90 ASP A N 1
ATOM 736 C CA . ASP A 1 90 ? -14.718 -0.656 -3.519 1.00 95.50 90 ASP A CA 1
ATOM 737 C C . ASP A 1 90 ? -14.258 0.553 -4.349 1.00 95.50 90 ASP A C 1
ATOM 739 O O . ASP A 1 90 ? -14.871 0.910 -5.357 1.00 95.50 90 ASP A O 1
ATOM 743 N N . PHE A 1 91 ? -13.178 1.212 -3.918 1.00 94.38 91 PHE A N 1
ATOM 744 C CA . PHE A 1 91 ? -12.651 2.412 -4.556 1.00 94.38 91 PHE A CA 1
ATOM 745 C C . PHE A 1 91 ? -11.146 2.567 -4.314 1.00 94.38 91 PHE A C 1
ATOM 747 O O . PHE A 1 91 ? -10.673 2.469 -3.181 1.00 94.38 91 PHE A O 1
ATOM 754 N N . LEU A 1 92 ? -10.400 2.871 -5.380 1.00 93.50 92 LEU A N 1
ATOM 755 C CA . LEU A 1 92 ? -8.965 3.144 -5.327 1.00 93.50 92 LEU A CA 1
ATOM 756 C C . LEU A 1 92 ? -8.660 4.508 -5.957 1.00 93.50 92 LEU A C 1
ATOM 758 O O . LEU A 1 92 ? -8.765 4.688 -7.169 1.00 93.50 92 LEU A O 1
ATOM 762 N N . GLU A 1 93 ? -8.247 5.460 -5.124 1.00 93.75 93 GLU A N 1
ATOM 763 C CA . GLU A 1 93 ? -7.764 6.773 -5.555 1.00 93.75 93 GLU A CA 1
ATOM 764 C C . GLU A 1 93 ? -6.236 6.768 -5.643 1.00 93.75 93 GLU A C 1
ATOM 766 O O . GL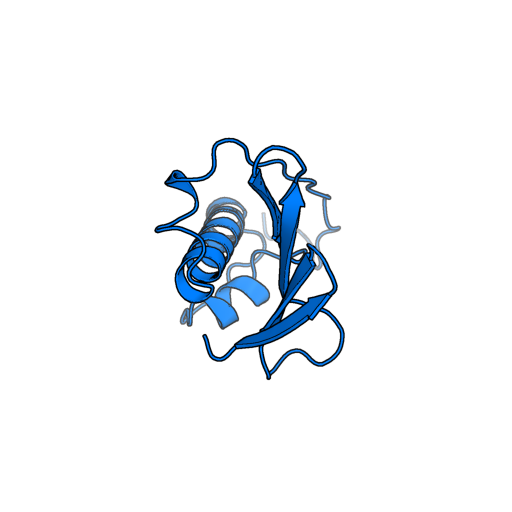U A 1 93 ? -5.549 6.403 -4.686 1.00 93.75 93 GLU A O 1
ATOM 771 N N . VAL A 1 94 ? -5.692 7.192 -6.787 1.00 90.56 94 VAL A N 1
ATOM 772 C CA . VAL A 1 94 ? -4.244 7.222 -7.033 1.00 90.56 94 VAL A CA 1
ATOM 773 C C . VAL A 1 94 ? -3.805 8.632 -7.397 1.00 90.56 94 VAL A C 1
ATOM 775 O O . VAL A 1 94 ? -4.253 9.206 -8.386 1.00 90.56 94 VAL A O 1
ATOM 778 N N . HIS A 1 95 ? -2.878 9.181 -6.613 1.00 88.06 95 HIS A N 1
ATOM 779 C CA . HIS A 1 95 ? -2.216 10.448 -6.917 1.00 88.06 95 HIS A CA 1
ATOM 780 C C . HIS A 1 95 ? -0.853 10.163 -7.549 1.00 88.06 95 HIS A C 1
ATOM 782 O O . HIS A 1 95 ? 0.136 9.923 -6.853 1.00 88.06 95 HIS A O 1
ATOM 788 N N . SER A 1 96 ? -0.804 10.165 -8.880 1.00 82.44 96 SER A N 1
ATOM 789 C CA . SER A 1 96 ? 0.424 9.943 -9.645 1.00 82.44 96 SER A CA 1
ATOM 790 C C . SER A 1 96 ? 1.124 11.260 -9.977 1.00 82.44 96 SER A C 1
ATOM 792 O O . SER A 1 96 ? 0.492 12.194 -10.470 1.00 82.44 96 SER A O 1
ATOM 794 N N . PHE A 1 97 ? 2.442 11.306 -9.794 1.00 78.06 97 PHE A N 1
ATOM 795 C CA . PHE A 1 97 ? 3.282 12.427 -10.214 1.00 78.06 97 PHE A CA 1
ATOM 796 C C . PHE A 1 97 ? 4.282 11.950 -11.264 1.00 78.06 97 PHE A C 1
ATOM 798 O O . PHE A 1 97 ? 4.914 10.907 -11.095 1.00 78.06 97 PHE A O 1
ATOM 805 N N . GLY A 1 98 ? 4.453 12.727 -12.335 1.00 69.25 98 GLY A N 1
ATOM 806 C CA . GLY A 1 98 ? 5.530 12.494 -13.290 1.00 69.25 98 GLY A CA 1
ATOM 807 C C . GLY A 1 98 ? 6.879 12.757 -12.625 1.00 69.25 98 GLY A C 1
ATOM 808 O O . GLY A 1 98 ? 7.121 13.855 -12.124 1.00 69.25 98 GLY A O 1
ATOM 809 N N . ALA A 1 99 ? 7.757 11.759 -12.611 1.00 66.38 99 ALA A N 1
ATOM 810 C CA . ALA A 1 99 ? 9.150 11.964 -12.242 1.00 66.38 99 ALA A CA 1
ATOM 811 C C . ALA A 1 99 ? 9.936 12.425 -13.476 1.00 66.38 99 ALA A C 1
ATOM 813 O O . ALA A 1 99 ? 9.717 11.921 -14.578 1.00 66.38 99 ALA A O 1
ATOM 814 N N . ALA A 1 100 ? 10.873 13.358 -13.293 1.00 65.75 100 ALA A N 1
ATOM 815 C CA . ALA A 1 100 ? 11.850 13.651 -14.334 1.00 65.75 100 ALA A CA 1
ATOM 816 C C . ALA A 1 100 ? 12.642 12.365 -14.656 1.00 65.75 100 ALA A C 1
ATOM 818 O O . ALA A 1 100 ? 13.013 11.644 -13.717 1.00 65.75 100 ALA A O 1
ATOM 819 N N . PRO A 1 101 ? 12.911 12.063 -15.940 1.00 66.75 101 PRO A N 1
ATOM 820 C CA . PRO A 1 101 ? 13.763 10.942 -16.312 1.00 66.75 101 PRO A CA 1
ATOM 821 C C . PRO A 1 101 ? 15.099 11.049 -15.577 1.00 66.75 101 PRO A C 1
ATOM 823 O O . PRO A 1 101 ? 15.713 12.116 -15.545 1.00 66.75 101 PRO A O 1
ATOM 826 N N . LYS A 1 102 ? 15.543 9.954 -14.954 1.00 69.31 102 LYS A N 1
ATOM 827 C CA . LYS A 1 102 ? 16.841 9.932 -14.259 1.00 69.31 102 LYS A CA 1
ATOM 828 C C . LYS A 1 102 ? 18.013 9.984 -15.240 1.00 69.31 102 LYS A C 1
ATOM 830 O O . LYS A 1 102 ? 19.100 10.401 -14.861 1.00 69.31 102 LYS A O 1
ATOM 835 N N . GLU A 1 103 ? 17.763 9.564 -16.474 1.00 70.88 103 GLU A N 1
ATOM 836 C CA . GLU A 1 103 ? 18.682 9.512 -17.605 1.00 70.88 103 GLU A CA 1
ATOM 837 C C . GLU A 1 103 ? 17.879 9.815 -18.889 1.00 70.88 103 GLU A C 1
ATOM 839 O O . GLU A 1 103 ? 16.645 9.726 -18.861 1.00 70.88 103 GLU A O 1
ATOM 844 N N . PRO A 1 104 ? 18.527 10.206 -20.001 1.00 75.31 104 PRO A N 1
ATOM 845 C CA . PRO A 1 104 ? 17.854 10.379 -21.287 1.00 75.31 104 PRO A CA 1
ATOM 846 C C . PRO A 1 104 ? 17.101 9.116 -21.727 1.00 75.31 104 PRO A C 1
ATOM 848 O O . PRO A 1 104 ? 17.531 8.000 -21.435 1.00 75.31 104 PRO A O 1
ATOM 851 N N . SER A 1 105 ? 16.004 9.301 -22.470 1.00 65.81 105 SER A N 1
ATOM 852 C CA . SER A 1 105 ? 15.329 8.197 -23.162 1.00 65.81 105 SER A CA 1
ATOM 853 C C . SER A 1 105 ? 16.343 7.430 -24.026 1.00 65.81 105 SER A C 1
ATOM 855 O O . SER A 1 105 ? 17.106 8.073 -24.750 1.00 65.81 105 SER A O 1
ATOM 857 N N . PRO A 1 106 ? 16.368 6.084 -23.978 1.00 63.69 106 PRO A N 1
ATOM 858 C CA . PRO A 1 106 ? 17.189 5.275 -24.876 1.00 63.69 106 PRO A CA 1
ATOM 859 C C . PRO A 1 106 ? 16.573 5.141 -26.282 1.00 63.69 106 PRO A C 1
ATOM 861 O O . PRO A 1 106 ? 17.207 4.554 -27.157 1.00 63.69 106 PRO A O 1
ATOM 864 N N . ILE A 1 107 ? 15.345 5.646 -26.471 1.00 63.19 107 ILE A N 1
ATOM 865 C CA . ILE A 1 107 ? 14.633 5.798 -27.752 1.00 63.19 107 ILE A CA 1
ATOM 866 C C . ILE A 1 107 ? 14.937 7.175 -28.329 1.00 63.19 107 ILE A C 1
ATOM 868 O O . ILE A 1 107 ? 14.761 8.148 -27.551 1.00 63.19 107 ILE A O 1
#

Secondary structure (DSSP, 8-state):
--EEEEEETTEEEEEETT--SS-SEEEEE-TTS-EEEEEPP--TTHHHHHHTT-S----S-HHHHHHHHHHHHHHHHHHTTS-S-GGG-S-------PPPPSS----

Radius of gyration: 15.26 Å; chains: 1; bounding box: 38×25×46 Å

pLDDT: mean 89.88, std 9.18, range [63.19, 98.56]

Sequence (107 aa):
MDWEIKRRGRVTYYRKKTNRVFSDLVVEELDNGDLKIRFVGMTGARAATNELDLDDTARMDPEREIPRTFDTWDLYVREAGICDGLRDLDFLEVHSFGAAPKEPSPI